Protein AF-A0A522DK63-F1 (afdb_monomer)

Sequence (151 aa):
MYSEPTLVMSYPFKIMLYCLATAIGYFIAAKLGVAASVMPDGIALFWPSNAVLLAALLLRPAREWPLLAIAILPPEIFADMPAFSVKQAVLFALVNIFETVLAAGLLRLVAGTSFSFTRLRNVALFGLLAVVVAAGAAALLGAGVYMFTTD

Mean predicted aligned error: 5.12 Å

Nearest PDB structures (foldseek):
  8yel-assembly1_A  TM=2.191E-01  e=2.696E+00  Guillardia theta
  7uwb-assembly1_k  TM=1.986E-01  e=5.505E+00  Citrus x limon

Secondary structure (DSSP, 8-state):
----------HHHHHHHHHHHHHHHHHHHHHHHHHHHB-TTS-BS--HHHHHHHHHHHHS-GGGHHHHHHHTHHHHHHHHTTTS-HHHHHHHHHHHHHHHHHHHHHHHHHH-TT--TTSHHHHHHHIIIIIIIIHHHHHHHHHHHHHHH--

Radius of gyration: 17.22 Å; Cα contacts (8 Å, |Δi|>4): 153; chains: 1; bounding box: 33×38×68 Å

Structure (mmCIF, N/CA/C/O backbone):
data_AF-A0A522DK63-F1
#
_entry.id   AF-A0A522DK63-F1
#
loop_
_atom_site.group_PDB
_atom_site.id
_atom_site.type_symbol
_atom_site.label_atom_id
_atom_site.label_alt_id
_atom_site.label_comp_id
_atom_site.label_asym_id
_atom_site.label_entity_id
_atom_site.label_seq_id
_atom_site.pdbx_PDB_ins_code
_atom_site.Cartn_x
_atom_site.Cartn_y
_atom_site.Cartn_z
_atom_site.occupancy
_atom_site.B_iso_or_equiv
_atom_site.auth_seq_id
_atom_site.auth_comp_id
_atom_site.auth_asym_id
_atom_site.auth_atom_id
_atom_site.pdbx_PDB_model_num
ATOM 1 N N . MET A 1 1 ? 5.156 23.827 41.054 1.00 47.44 1 MET A N 1
ATOM 2 C CA . MET A 1 1 ? 5.001 22.597 40.254 1.00 47.44 1 MET A CA 1
ATOM 3 C C . MET A 1 1 ? 4.855 23.043 38.809 1.00 47.44 1 MET A C 1
ATOM 5 O O . MET A 1 1 ? 3.779 23.471 38.422 1.00 47.44 1 MET A O 1
ATOM 9 N N . TYR A 1 2 ? 5.971 23.130 38.082 1.00 41.53 2 TYR A N 1
ATOM 10 C CA . TYR A 1 2 ? 5.976 23.554 36.682 1.00 41.53 2 TYR A CA 1
ATOM 11 C C . TYR A 1 2 ? 5.511 22.370 35.837 1.00 41.53 2 TYR A C 1
ATOM 13 O O . TYR A 1 2 ? 6.145 21.319 35.854 1.00 41.53 2 TYR A O 1
ATOM 21 N N . SER A 1 3 ? 4.372 22.513 35.169 1.00 51.44 3 SER A N 1
ATOM 22 C CA . SER A 1 3 ? 3.899 21.536 34.196 1.00 51.44 3 SER A CA 1
ATOM 23 C C . SER A 1 3 ? 4.855 21.553 33.003 1.00 51.44 3 SER A C 1
ATOM 25 O O . SER A 1 3 ? 4.947 22.564 32.311 1.00 51.44 3 SER A O 1
ATOM 27 N N . GLU A 1 4 ? 5.584 20.458 32.789 1.00 52.91 4 GLU A N 1
ATOM 28 C CA . GLU A 1 4 ? 6.361 20.212 31.569 1.00 52.91 4 GLU A CA 1
ATOM 29 C C . GLU A 1 4 ? 5.481 20.495 30.335 1.00 52.91 4 GLU A C 1
ATOM 31 O O . GLU A 1 4 ? 4.379 19.937 30.233 1.00 52.91 4 GLU A O 1
ATOM 36 N N . PRO A 1 5 ? 5.913 21.345 29.384 1.00 51.88 5 PRO A N 1
ATOM 37 C CA . PRO A 1 5 ? 5.215 21.487 28.123 1.00 51.88 5 PRO A CA 1
ATOM 38 C C . PRO A 1 5 ? 5.436 20.190 27.352 1.00 51.88 5 PRO A C 1
ATOM 40 O O . PRO A 1 5 ? 6.456 20.002 26.692 1.00 51.88 5 PRO A O 1
ATOM 43 N N . THR A 1 6 ? 4.480 19.265 27.435 1.00 57.72 6 THR A N 1
ATOM 44 C CA . THR A 1 6 ? 4.429 18.160 26.479 1.00 57.72 6 THR A CA 1
ATOM 45 C C . THR A 1 6 ? 4.379 18.795 25.094 1.00 57.72 6 THR A C 1
ATOM 47 O O . THR A 1 6 ? 3.417 19.475 24.742 1.00 57.72 6 THR A O 1
ATOM 50 N N . LEU A 1 7 ? 5.468 18.661 24.333 1.00 59.19 7 LEU A N 1
ATOM 51 C CA . LEU A 1 7 ? 5.583 19.138 22.959 1.00 59.19 7 LEU A CA 1
ATOM 52 C C . LEU A 1 7 ? 4.566 18.373 22.105 1.00 59.19 7 LEU A C 1
ATOM 54 O O . LEU A 1 7 ? 4.868 17.364 21.468 1.00 59.19 7 LEU A O 1
ATOM 58 N N . VAL A 1 8 ? 3.314 18.827 22.118 1.00 66.56 8 VAL A N 1
ATOM 59 C CA . VAL A 1 8 ? 2.269 18.305 21.248 1.00 66.56 8 VAL A CA 1
ATOM 60 C C . VAL A 1 8 ? 2.602 18.799 19.849 1.00 66.56 8 VAL A C 1
ATOM 62 O O . VAL A 1 8 ? 2.284 19.926 19.479 1.00 66.56 8 VAL A O 1
ATOM 65 N N . MET A 1 9 ? 3.278 17.958 19.064 1.00 70.81 9 MET A N 1
ATOM 66 C CA . MET A 1 9 ? 3.606 18.307 17.684 1.00 70.81 9 MET A CA 1
ATOM 67 C C . MET A 1 9 ? 2.337 18.688 16.913 1.00 70.81 9 MET A C 1
ATOM 69 O O . MET A 1 9 ? 1.308 18.000 17.006 1.00 70.81 9 MET A O 1
ATOM 73 N N . SER A 1 10 ? 2.438 19.761 16.129 1.00 81.69 10 SER A N 1
ATOM 74 C CA . SER A 1 10 ? 1.351 20.259 15.289 1.00 81.69 10 SER A CA 1
ATOM 75 C C . SER A 1 10 ? 0.878 19.187 14.296 1.00 81.69 10 SER A C 1
ATOM 77 O O . SER A 1 10 ? 1.670 18.391 13.787 1.00 81.69 10 SER A O 1
ATOM 79 N N . TYR A 1 11 ? -0.427 19.146 14.020 1.00 82.31 11 TYR A N 1
ATOM 80 C CA . TYR A 1 11 ? -1.048 18.182 13.102 1.00 82.31 11 TYR A CA 1
ATOM 81 C C . TYR A 1 11 ? -0.370 18.092 11.713 1.00 82.31 11 TYR A C 1
ATOM 83 O O . TYR A 1 11 ? -0.046 16.970 11.318 1.00 82.31 11 TYR A O 1
ATOM 91 N N . PRO A 1 12 ? -0.068 19.204 11.000 1.00 84.75 12 PRO A N 1
ATOM 92 C CA . PRO A 1 12 ? 0.682 19.169 9.736 1.00 84.75 12 PRO A CA 1
ATOM 93 C C . PRO A 1 12 ? 2.063 18.511 9.857 1.00 84.75 12 PRO A C 1
ATOM 95 O O . PRO A 1 12 ? 2.475 17.764 8.973 1.00 84.75 12 PRO A O 1
ATOM 98 N N . PHE A 1 13 ? 2.765 18.722 10.971 1.00 89.94 13 PHE A N 1
ATOM 99 C CA . PHE A 1 13 ? 4.071 18.104 11.194 1.00 89.94 13 PHE A CA 1
ATOM 100 C C . PHE A 1 13 ? 3.953 16.585 11.387 1.00 89.94 13 PHE A C 1
ATOM 102 O O . PHE A 1 13 ? 4.745 15.821 10.840 1.00 89.94 13 PHE A O 1
ATOM 109 N N . LYS A 1 14 ? 2.924 16.129 12.114 1.00 91.19 14 LYS A N 1
ATOM 110 C CA . LYS A 1 14 ? 2.664 14.696 12.322 1.00 91.19 14 LYS A CA 1
ATOM 111 C C . LYS A 1 14 ? 2.423 13.967 11.003 1.00 91.19 14 LYS A C 1
ATOM 113 O O . LYS A 1 14 ? 3.048 12.936 10.778 1.00 91.19 14 LYS A O 1
ATOM 118 N N . ILE A 1 15 ? 1.546 14.479 10.136 1.00 94.06 15 ILE A N 1
ATOM 119 C CA . ILE A 1 15 ? 1.280 13.826 8.843 1.00 94.06 15 ILE A CA 1
ATOM 120 C C . ILE A 1 15 ? 2.523 13.817 7.952 1.00 94.06 15 ILE A C 1
ATOM 122 O 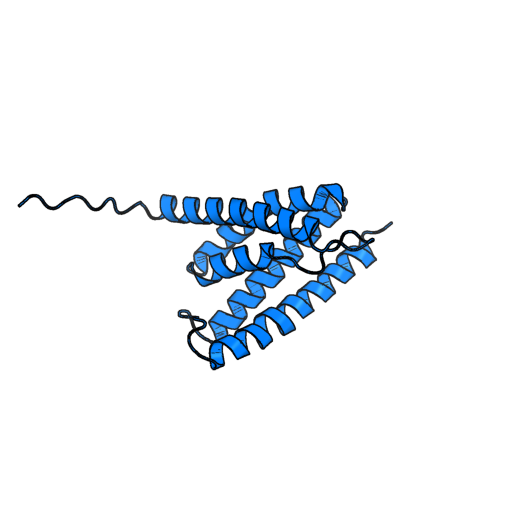O . ILE A 1 15 ? 2.818 12.792 7.349 1.00 94.06 15 ILE A O 1
ATOM 126 N N . MET A 1 16 ? 3.317 14.890 7.943 1.00 95.88 16 MET A N 1
ATOM 127 C CA . MET A 1 16 ? 4.574 14.915 7.193 1.00 95.88 16 MET A CA 1
ATOM 128 C C . MET A 1 16 ? 5.545 13.823 7.660 1.00 95.88 16 MET A C 1
ATOM 130 O O . MET A 1 16 ? 6.141 13.140 6.829 1.00 95.88 16 MET A O 1
ATOM 134 N N . LEU A 1 17 ? 5.646 13.594 8.974 1.00 95.94 17 LEU A N 1
ATOM 135 C CA . LEU A 1 17 ? 6.450 12.504 9.522 1.00 95.94 17 LEU A CA 1
ATOM 136 C C . LEU A 1 17 ? 5.922 11.125 9.096 1.00 95.94 17 LEU A C 1
ATOM 138 O O . LEU A 1 17 ? 6.719 10.270 8.724 1.00 95.94 17 LEU A O 1
ATOM 142 N N . TYR A 1 18 ? 4.601 10.909 9.099 1.00 96.69 18 TYR A N 1
ATOM 143 C CA . TYR A 1 18 ? 4.014 9.660 8.597 1.00 96.69 18 TYR A CA 1
ATOM 144 C C . TYR A 1 18 ? 4.284 9.457 7.106 1.00 96.69 18 TYR A C 1
ATOM 146 O O . TYR A 1 18 ? 4.653 8.351 6.722 1.00 96.69 18 TYR A O 1
ATOM 154 N N . CYS A 1 19 ? 4.150 10.493 6.274 1.00 98.06 19 CYS A N 1
ATOM 155 C CA . CYS A 1 19 ? 4.472 10.409 4.850 1.00 98.06 19 CYS A CA 1
ATOM 156 C C . CYS A 1 19 ? 5.946 10.056 4.636 1.00 98.06 19 CYS A C 1
ATOM 158 O O . CYS A 1 19 ? 6.245 9.142 3.874 1.00 98.06 19 CYS A O 1
ATOM 160 N N . LEU A 1 20 ? 6.858 10.722 5.351 1.00 98.06 20 LEU A N 1
ATOM 161 C CA . LEU A 1 20 ? 8.292 10.458 5.250 1.00 98.06 20 LEU A CA 1
ATOM 162 C C . LEU A 1 20 ? 8.643 9.038 5.713 1.00 98.06 20 LEU A C 1
ATOM 164 O O . LEU A 1 20 ? 9.346 8.318 5.011 1.00 98.06 20 LEU A O 1
ATOM 168 N N . ALA A 1 21 ? 8.117 8.613 6.864 1.00 98.12 21 ALA A N 1
ATOM 169 C CA . ALA A 1 21 ? 8.332 7.268 7.387 1.00 98.12 21 ALA A CA 1
ATOM 170 C C . ALA A 1 21 ? 7.761 6.194 6.449 1.00 98.12 21 ALA A C 1
ATOM 172 O O . ALA A 1 21 ? 8.411 5.177 6.220 1.00 98.12 21 ALA A O 1
ATOM 173 N N . THR A 1 22 ? 6.580 6.441 5.872 1.00 98.50 22 THR A N 1
ATOM 174 C CA . THR A 1 22 ? 5.957 5.540 4.894 1.00 98.50 22 THR A CA 1
ATOM 175 C C . THR A 1 22 ? 6.819 5.453 3.644 1.00 98.50 22 THR A C 1
ATOM 177 O O . THR A 1 22 ? 7.161 4.350 3.252 1.00 98.50 22 THR A O 1
ATOM 180 N N . ALA A 1 23 ? 7.246 6.577 3.062 1.00 98.44 23 ALA A N 1
ATOM 181 C CA . ALA A 1 23 ? 8.073 6.592 1.855 1.00 98.44 23 ALA A CA 1
ATOM 182 C C . ALA A 1 23 ? 9.420 5.874 2.053 1.00 98.44 23 ALA A C 1
ATOM 184 O O . ALA A 1 23 ? 9.802 5.037 1.235 1.00 98.44 23 ALA A O 1
ATOM 185 N N . ILE A 1 24 ? 10.119 6.153 3.160 1.00 98.44 24 ILE A N 1
ATOM 186 C CA . ILE A 1 24 ? 11.401 5.507 3.484 1.00 98.44 24 ILE A CA 1
ATOM 187 C C . ILE A 1 24 ? 11.202 4.008 3.726 1.00 98.44 24 ILE A C 1
ATOM 189 O O . ILE A 1 24 ? 11.911 3.191 3.142 1.00 98.44 24 ILE A O 1
ATOM 193 N N . GLY A 1 25 ? 10.234 3.637 4.569 1.00 98.50 25 GLY A N 1
ATOM 194 C CA . GLY A 1 25 ? 9.948 2.236 4.873 1.00 98.50 25 GLY A CA 1
ATOM 195 C C . GLY A 1 25 ? 9.531 1.456 3.629 1.00 98.50 25 GLY A C 1
ATOM 196 O O . GLY A 1 25 ? 9.985 0.334 3.429 1.00 98.50 25 GLY A O 1
ATOM 197 N N . TYR A 1 26 ? 8.729 2.080 2.767 1.00 98.44 26 TYR A N 1
ATOM 198 C CA . TYR A 1 26 ? 8.279 1.515 1.503 1.00 98.44 26 TYR A CA 1
ATOM 199 C C . TYR A 1 26 ? 9.464 1.258 0.569 1.00 98.44 26 TYR A C 1
ATOM 201 O O . TYR A 1 26 ? 9.600 0.153 0.061 1.00 98.44 26 TYR A O 1
ATOM 209 N N . PHE A 1 27 ? 10.379 2.222 0.411 1.00 97.75 27 PHE A N 1
ATOM 210 C CA . PHE A 1 27 ? 11.572 2.040 -0.421 1.00 97.75 27 PHE A CA 1
ATOM 211 C C . PHE A 1 27 ? 12.488 0.918 0.080 1.00 97.75 27 PHE A C 1
ATOM 213 O O . PHE A 1 27 ? 12.970 0.102 -0.706 1.00 97.75 27 PHE A O 1
ATOM 220 N N . ILE A 1 28 ? 12.729 0.863 1.394 1.00 97.62 28 ILE A N 1
ATOM 221 C CA . ILE A 1 28 ? 13.547 -0.191 2.007 1.00 97.62 28 ILE A CA 1
ATOM 222 C C . ILE A 1 28 ? 12.892 -1.556 1.777 1.00 97.62 28 ILE A C 1
ATOM 224 O O . ILE A 1 28 ? 13.566 -2.499 1.363 1.00 97.62 28 ILE A O 1
ATOM 228 N N . ALA A 1 29 ? 11.581 -1.656 2.003 1.00 97.00 29 ALA A N 1
ATOM 229 C CA . ALA A 1 29 ? 10.821 -2.872 1.756 1.00 97.00 29 ALA A CA 1
ATOM 230 C C . ALA A 1 29 ? 10.875 -3.281 0.274 1.00 97.00 29 ALA A C 1
ATOM 232 O O . ALA A 1 29 ? 11.131 -4.448 -0.008 1.00 97.00 29 ALA A O 1
ATOM 233 N N . ALA A 1 30 ? 10.758 -2.336 -0.661 1.00 95.25 30 ALA A N 1
ATOM 234 C CA . ALA A 1 30 ? 10.869 -2.609 -2.092 1.00 95.25 30 ALA A CA 1
ATOM 235 C C . ALA A 1 30 ? 12.237 -3.201 -2.437 1.00 95.25 30 ALA A C 1
ATOM 237 O O . ALA A 1 30 ? 12.319 -4.252 -3.063 1.00 95.25 30 ALA A O 1
ATOM 238 N N . LYS A 1 31 ? 13.330 -2.606 -1.940 1.00 93.00 31 LYS A N 1
ATOM 239 C CA . LYS A 1 31 ? 14.682 -3.149 -2.147 1.00 93.00 31 LYS A CA 1
ATOM 240 C C . LYS A 1 31 ? 14.843 -4.564 -1.590 1.00 93.00 31 LYS A C 1
ATOM 242 O O . LYS A 1 31 ? 15.478 -5.391 -2.239 1.00 93.00 31 LYS A O 1
ATOM 247 N N . LEU A 1 32 ? 14.254 -4.855 -0.429 1.00 92.00 32 LEU A N 1
ATOM 248 C CA . LEU A 1 32 ? 14.255 -6.203 0.143 1.00 92.00 32 LEU A CA 1
ATOM 249 C C . LEU A 1 32 ? 13.421 -7.186 -0.691 1.00 92.00 32 LEU A C 1
ATOM 251 O O . LEU A 1 32 ? 13.878 -8.296 -0.944 1.00 92.00 32 LEU A O 1
ATOM 255 N N . GLY A 1 33 ? 12.232 -6.781 -1.144 1.00 89.88 33 GLY A N 1
ATOM 256 C CA . GLY A 1 33 ? 11.361 -7.593 -1.998 1.00 89.88 33 GLY A CA 1
ATOM 257 C C . GLY A 1 33 ? 12.022 -7.935 -3.331 1.00 89.88 33 GLY A C 1
ATOM 258 O O . GLY A 1 33 ? 12.054 -9.106 -3.718 1.00 89.88 33 GLY A O 1
ATOM 259 N N . VAL A 1 34 ? 12.640 -6.933 -3.967 1.00 88.62 34 VAL A N 1
ATOM 260 C CA . VAL A 1 34 ? 13.426 -7.090 -5.197 1.00 88.62 34 VAL A CA 1
ATOM 261 C C . VAL A 1 34 ? 14.570 -8.084 -4.987 1.00 88.62 34 VAL A C 1
ATOM 263 O O . VAL A 1 34 ? 14.720 -9.034 -5.750 1.00 88.62 34 VAL A O 1
ATOM 266 N N . ALA A 1 35 ? 15.359 -7.905 -3.924 1.00 87.44 35 ALA A N 1
ATOM 267 C CA . ALA A 1 35 ? 16.502 -8.770 -3.640 1.00 87.44 35 ALA A CA 1
ATOM 268 C C . ALA A 1 35 ? 16.106 -10.220 -3.306 1.00 87.44 35 ALA A C 1
ATOM 270 O O . ALA A 1 35 ? 16.897 -11.133 -3.529 1.00 87.44 35 ALA A O 1
ATOM 271 N N . ALA A 1 36 ? 14.910 -10.433 -2.752 1.00 86.44 36 ALA A N 1
ATOM 272 C CA . ALA A 1 36 ? 14.483 -11.734 -2.248 1.00 86.44 36 ALA A CA 1
ATOM 273 C C . ALA A 1 36 ? 13.613 -12.547 -3.219 1.00 86.44 36 ALA A C 1
ATOM 275 O O . ALA A 1 36 ? 13.490 -13.754 -3.018 1.00 86.44 36 ALA A O 1
ATOM 276 N N . SER A 1 37 ? 12.944 -11.922 -4.200 1.00 83.00 37 SER A N 1
ATOM 277 C CA . SER A 1 37 ? 11.796 -12.586 -4.845 1.00 83.00 37 SER A CA 1
ATOM 278 C C . SER A 1 37 ? 11.504 -12.238 -6.310 1.00 83.00 37 SER A C 1
ATOM 280 O O . SER A 1 37 ? 10.415 -12.554 -6.788 1.00 83.00 37 SER A O 1
ATOM 282 N N .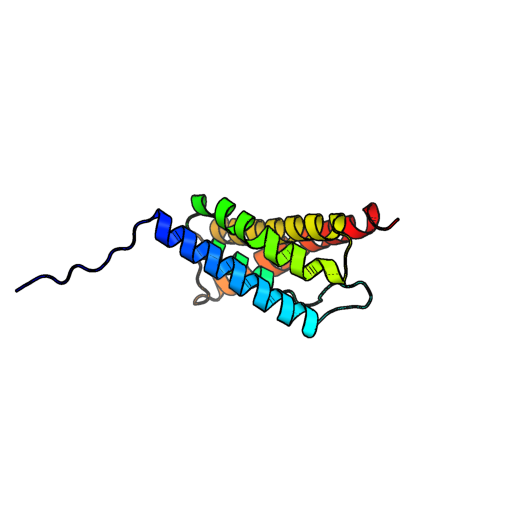 VAL A 1 38 ? 12.438 -11.617 -7.037 1.00 81.19 38 VAL A N 1
ATOM 283 C CA . VAL A 1 38 ? 12.228 -11.235 -8.449 1.00 81.19 38 VAL A CA 1
ATOM 284 C C . VAL A 1 38 ? 12.270 -12.432 -9.396 1.00 81.19 38 VAL A C 1
ATOM 286 O O . VAL A 1 38 ? 13.174 -13.265 -9.344 1.00 81.19 38 VAL A O 1
ATOM 289 N N . MET A 1 39 ? 11.275 -12.491 -10.279 1.00 83.75 39 MET A N 1
ATOM 290 C CA . MET A 1 39 ? 11.141 -13.453 -11.373 1.00 83.75 39 MET A CA 1
ATOM 291 C C . MET A 1 39 ? 11.820 -12.941 -12.661 1.00 83.75 39 MET A C 1
ATOM 293 O O . MET A 1 39 ? 12.150 -11.757 -12.733 1.00 83.75 39 MET A O 1
ATOM 297 N N . PRO A 1 40 ? 12.018 -13.788 -13.697 1.00 82.31 40 PRO A N 1
ATOM 298 C CA . PRO A 1 40 ? 12.625 -13.366 -14.967 1.00 82.31 40 PRO A CA 1
ATOM 299 C C . PRO A 1 40 ? 11.949 -12.156 -15.620 1.00 82.31 40 PRO A C 1
ATOM 301 O O . PRO A 1 40 ? 12.630 -11.339 -16.230 1.00 82.31 40 PRO A O 1
ATOM 304 N N . ASP A 1 41 ? 10.638 -12.010 -15.427 1.00 79.06 41 ASP A N 1
ATOM 305 C CA . ASP A 1 41 ? 9.853 -10.891 -15.957 1.00 79.06 41 ASP A CA 1
ATOM 306 C C . ASP A 1 41 ? 10.002 -9.600 -15.127 1.00 79.06 41 ASP A C 1
ATOM 308 O O . ASP A 1 41 ? 9.354 -8.603 -15.411 1.00 79.06 41 ASP A O 1
ATOM 312 N N . GLY A 1 42 ? 10.827 -9.595 -14.074 1.00 79.50 42 GLY A N 1
ATOM 313 C CA . GLY A 1 42 ? 11.048 -8.437 -13.202 1.00 79.50 42 GLY A CA 1
ATOM 314 C C . GLY A 1 42 ? 10.044 -8.301 -12.052 1.00 79.50 42 GLY A C 1
ATOM 315 O O . GLY A 1 42 ? 10.267 -7.507 -11.141 1.00 79.50 42 GLY A O 1
ATOM 316 N N . ILE A 1 43 ? 8.960 -9.087 -12.044 1.00 82.00 43 ILE A N 1
ATOM 317 C CA . ILE A 1 43 ? 7.942 -9.063 -10.979 1.00 82.00 43 ILE A CA 1
ATOM 318 C C . ILE A 1 43 ? 8.468 -9.756 -9.723 1.00 82.00 43 ILE A C 1
ATOM 320 O O . ILE A 1 43 ? 8.964 -10.882 -9.783 1.00 82.00 43 ILE A O 1
ATOM 324 N N . ALA A 1 44 ? 8.299 -9.117 -8.569 1.00 83.81 44 ALA A N 1
ATOM 325 C CA . ALA A 1 44 ? 8.549 -9.738 -7.276 1.00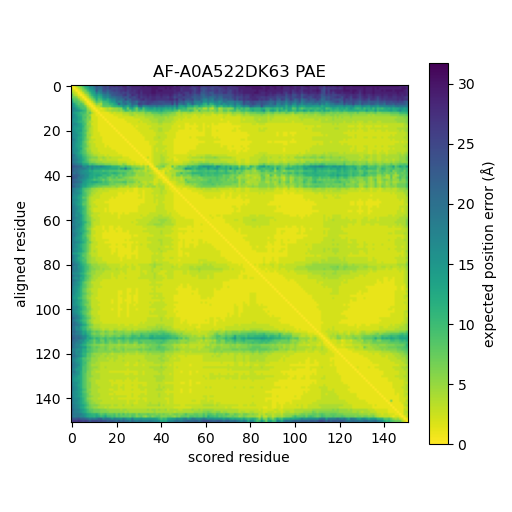 83.81 44 ALA A CA 1
ATOM 326 C C . ALA A 1 44 ? 7.365 -10.614 -6.834 1.00 83.81 44 ALA A C 1
ATOM 328 O O . ALA A 1 44 ? 6.229 -10.146 -6.770 1.00 83.81 44 ALA A O 1
ATOM 329 N N . LEU A 1 45 ? 7.631 -11.869 -6.456 1.00 82.12 45 LEU A N 1
ATOM 330 C CA . LEU A 1 45 ? 6.618 -12.763 -5.874 1.00 82.12 45 LEU A CA 1
ATOM 331 C C . LEU A 1 45 ? 6.116 -12.245 -4.515 1.00 82.12 45 LEU A C 1
ATOM 333 O O . LEU A 1 45 ? 4.971 -12.484 -4.133 1.00 82.12 45 LEU A O 1
ATOM 337 N N . PHE A 1 46 ? 6.980 -11.550 -3.773 1.00 83.06 46 PHE A N 1
ATOM 338 C CA . PHE A 1 46 ? 6.672 -10.979 -2.471 1.00 83.06 46 PHE A CA 1
ATOM 339 C C . PHE A 1 46 ? 7.011 -9.485 -2.442 1.00 83.06 46 PHE A C 1
ATOM 341 O O . PHE A 1 46 ? 8.174 -9.100 -2.563 1.00 83.06 46 PHE A O 1
ATOM 348 N N . TRP A 1 47 ? 5.996 -8.639 -2.226 1.00 93.19 47 TRP A N 1
ATOM 349 C CA . TRP A 1 47 ? 6.141 -7.178 -2.210 1.00 93.19 47 TRP A CA 1
ATOM 350 C C . TRP A 1 47 ? 5.825 -6.573 -0.831 1.00 93.19 47 TRP A C 1
ATOM 352 O O . TRP A 1 47 ? 4.710 -6.102 -0.582 1.00 93.19 47 TRP A O 1
ATOM 362 N N . PRO A 1 48 ? 6.786 -6.567 0.115 1.00 94.44 48 PRO A N 1
ATOM 363 C CA . PRO A 1 48 ? 6.555 -6.060 1.471 1.00 94.44 48 PRO A CA 1
ATOM 364 C C . PRO A 1 48 ? 6.273 -4.548 1.516 1.00 94.44 48 PRO A C 1
ATOM 366 O O . PRO A 1 48 ? 5.769 -4.051 2.523 1.00 94.44 48 PRO A O 1
ATOM 369 N N . SER A 1 49 ? 6.545 -3.809 0.439 1.00 97.31 49 SER A N 1
ATOM 370 C CA . SER A 1 49 ? 6.238 -2.381 0.309 1.00 97.31 49 SER A CA 1
ATOM 371 C C . SER A 1 49 ? 4.743 -2.105 0.484 1.00 97.31 49 SER A C 1
ATOM 373 O O . SER A 1 49 ? 4.361 -1.207 1.242 1.00 97.31 49 SER A O 1
ATOM 375 N N . ASN A 1 50 ? 3.878 -2.942 -0.104 1.00 97.75 50 ASN A N 1
ATOM 376 C CA . ASN A 1 50 ? 2.426 -2.818 0.056 1.00 97.75 50 ASN A CA 1
ATOM 377 C C . ASN A 1 50 ? 2.000 -2.960 1.520 1.00 97.75 50 ASN A C 1
ATOM 379 O O . ASN A 1 50 ? 1.105 -2.244 1.969 1.00 97.75 50 ASN A O 1
ATOM 383 N N . ALA A 1 51 ? 2.681 -3.804 2.303 1.00 97.00 51 ALA A N 1
ATOM 384 C CA . ALA A 1 51 ? 2.408 -3.931 3.732 1.00 97.00 51 ALA A CA 1
ATOM 385 C C . ALA A 1 51 ? 2.712 -2.632 4.500 1.00 97.00 51 ALA A C 1
ATOM 387 O O . ALA A 1 51 ? 1.952 -2.271 5.401 1.00 97.00 51 ALA A O 1
ATOM 388 N N . VAL A 1 52 ? 3.769 -1.897 4.127 1.00 98.50 52 VAL A N 1
ATOM 389 C CA . VAL A 1 52 ? 4.115 -0.601 4.743 1.00 98.50 52 VAL A CA 1
ATOM 390 C C . VAL A 1 52 ? 3.018 0.430 4.489 1.00 98.50 52 VAL A C 1
ATOM 392 O O . VAL A 1 52 ? 2.529 1.062 5.429 1.00 98.50 52 VAL A O 1
ATOM 395 N N . LEU A 1 53 ? 2.592 0.576 3.233 1.00 98.62 53 LEU A N 1
ATOM 396 C CA . LEU A 1 53 ? 1.535 1.519 2.874 1.00 98.62 53 LEU A CA 1
ATOM 397 C C . LEU A 1 53 ? 0.194 1.122 3.501 1.00 98.62 53 LEU A C 1
ATOM 399 O O . LEU A 1 53 ? -0.463 1.961 4.114 1.00 98.62 53 LEU A O 1
ATOM 403 N N . LEU A 1 54 ? -0.188 -0.156 3.433 1.00 98.31 54 LEU A N 1
ATOM 404 C CA . LEU A 1 54 ? -1.411 -0.660 4.058 1.00 98.31 54 LEU A CA 1
ATOM 405 C C . LEU A 1 54 ? -1.426 -0.397 5.571 1.00 98.31 54 LEU A C 1
ATOM 407 O O . LEU A 1 54 ? -2.435 0.067 6.106 1.00 98.31 54 LEU A O 1
ATOM 411 N N . ALA A 1 55 ? -0.306 -0.625 6.265 1.00 97.19 55 ALA A N 1
ATOM 412 C CA . ALA A 1 55 ? -0.183 -0.304 7.683 1.00 97.19 55 ALA A CA 1
ATOM 413 C C . ALA A 1 55 ? -0.377 1.199 7.940 1.00 97.19 55 ALA A C 1
ATOM 415 O O . ALA A 1 55 ? -1.160 1.575 8.815 1.00 97.19 55 ALA A O 1
ATOM 416 N N . ALA A 1 56 ? 0.264 2.066 7.151 1.00 97.62 56 ALA A N 1
ATOM 417 C CA . ALA A 1 56 ? 0.098 3.513 7.271 1.00 97.62 56 ALA A CA 1
ATOM 418 C C . ALA A 1 56 ? -1.368 3.944 7.067 1.00 97.62 56 ALA A C 1
ATOM 420 O O . ALA A 1 56 ? -1.909 4.708 7.870 1.00 97.62 56 ALA A O 1
ATOM 421 N N . LEU A 1 57 ? -2.046 3.401 6.051 1.00 97.81 57 LEU A N 1
ATOM 422 C CA . LEU A 1 57 ? -3.459 3.673 5.777 1.00 97.81 57 LEU A CA 1
ATOM 423 C C . LEU A 1 57 ? -4.361 3.218 6.932 1.00 97.81 57 LEU A C 1
ATOM 425 O O . LEU A 1 57 ? -5.250 3.963 7.351 1.00 97.81 57 LEU A O 1
ATOM 429 N N . LEU A 1 58 ? -4.126 2.031 7.499 1.00 96.31 58 LEU A N 1
ATOM 430 C CA . LEU A 1 58 ? -4.909 1.518 8.627 1.00 96.31 58 LEU A CA 1
ATOM 431 C C . LEU A 1 58 ? -4.674 2.309 9.923 1.00 96.31 58 LEU A C 1
ATOM 433 O O . LEU A 1 58 ? -5.621 2.475 10.693 1.00 96.31 58 LEU A O 1
ATOM 437 N N . LEU A 1 59 ? -3.478 2.869 10.127 1.00 95.00 59 LEU A N 1
ATOM 438 C CA . LEU A 1 59 ? -3.120 3.665 11.309 1.00 95.00 59 LEU A CA 1
ATOM 439 C C . LEU A 1 59 ? -3.573 5.136 11.246 1.00 95.00 59 LEU A C 1
ATOM 441 O O . LEU A 1 59 ? -3.621 5.804 12.281 1.00 95.00 59 LEU A O 1
ATOM 445 N N . ARG A 1 60 ? -3.893 5.668 10.058 1.00 95.19 60 ARG A N 1
ATOM 446 C CA . ARG A 1 60 ? -4.204 7.098 9.848 1.00 95.19 60 ARG A CA 1
ATOM 447 C C . ARG A 1 60 ? -5.640 7.341 9.373 1.00 95.19 60 ARG A C 1
ATOM 449 O O . ARG A 1 60 ? -6.200 6.510 8.658 1.00 95.19 60 ARG A O 1
ATOM 456 N N . PRO A 1 61 ? -6.297 8.455 9.750 1.00 94.81 61 PRO A N 1
ATOM 457 C CA . PRO A 1 61 ? -7.670 8.729 9.321 1.00 94.81 61 PRO A CA 1
ATOM 458 C C . PRO A 1 61 ? -7.774 8.803 7.790 1.00 94.81 61 PRO A C 1
ATOM 460 O O . PRO A 1 61 ? -6.861 9.288 7.131 1.00 94.81 61 PRO A O 1
ATOM 463 N N . ALA A 1 62 ? -8.903 8.360 7.223 1.00 96.50 62 ALA A N 1
ATOM 464 C CA . ALA A 1 62 ? -9.077 8.212 5.768 1.00 96.50 62 ALA A CA 1
ATOM 465 C C . ALA A 1 62 ? -8.821 9.502 4.963 1.00 96.50 62 ALA A C 1
ATOM 467 O O . ALA A 1 62 ? -8.335 9.446 3.840 1.00 96.50 62 ALA A O 1
ATOM 468 N N . ARG A 1 63 ? -9.064 10.676 5.561 1.00 96.25 63 ARG A N 1
ATOM 469 C CA . ARG A 1 63 ? -8.761 11.983 4.948 1.00 96.25 63 ARG A CA 1
ATOM 470 C C . ARG A 1 63 ? -7.272 12.212 4.646 1.00 96.25 63 ARG A C 1
ATOM 472 O O . ARG A 1 63 ? -6.949 13.085 3.855 1.00 96.25 63 ARG A O 1
ATOM 479 N N . GLU A 1 64 ? -6.372 11.472 5.295 1.00 97.50 64 GLU A N 1
ATOM 480 C CA . GLU A 1 64 ? -4.918 11.565 5.093 1.00 97.50 64 GLU A CA 1
ATOM 481 C C . GLU A 1 64 ? -4.402 10.563 4.049 1.00 97.50 64 GLU A C 1
ATOM 483 O O . GLU A 1 64 ? -3.249 10.652 3.634 1.00 97.50 64 GLU A O 1
ATOM 488 N N . TRP A 1 65 ? -5.235 9.617 3.603 1.00 98.38 65 TRP A N 1
ATOM 489 C CA . TRP A 1 65 ? -4.831 8.558 2.675 1.00 98.38 65 TRP A CA 1
ATOM 490 C C . TRP A 1 65 ? -4.253 9.066 1.353 1.00 98.38 65 TRP A C 1
ATOM 492 O O . TRP A 1 65 ? -3.226 8.525 0.947 1.00 98.38 65 TRP A O 1
ATOM 502 N N . PRO A 1 66 ? -4.808 10.114 0.707 1.00 98.56 66 PRO A N 1
ATOM 503 C CA . PRO A 1 66 ? -4.216 10.638 -0.521 1.00 98.56 66 PRO A CA 1
ATOM 504 C C . PRO A 1 66 ? -2.768 11.102 -0.334 1.00 98.56 66 PRO A C 1
ATOM 506 O O . PRO A 1 66 ? -1.939 10.880 -1.207 1.00 98.56 66 PRO A O 1
ATOM 509 N N . LEU A 1 67 ? -2.430 11.689 0.820 1.00 98.38 67 LEU A N 1
ATOM 510 C CA . LEU A 1 67 ? -1.067 12.153 1.099 1.00 98.38 67 LEU A CA 1
ATOM 511 C C . LEU A 1 67 ? -0.093 10.980 1.252 1.00 98.38 67 LEU A C 1
ATOM 513 O O . LEU A 1 67 ? 1.018 11.041 0.735 1.00 98.38 67 LEU A O 1
ATOM 517 N N . LEU A 1 68 ? -0.520 9.908 1.924 1.00 98.56 68 LEU A N 1
ATOM 518 C CA . LEU A 1 68 ? 0.274 8.686 2.081 1.00 98.56 68 LEU A CA 1
ATOM 519 C C . LEU A 1 68 ? 0.469 7.962 0.742 1.00 98.56 68 LEU A C 1
ATOM 521 O O . LEU A 1 68 ? 1.576 7.526 0.444 1.00 98.56 68 LEU A O 1
ATOM 525 N N . ALA A 1 69 ? -0.582 7.883 -0.078 1.00 98.38 69 ALA A N 1
ATOM 526 C CA . ALA A 1 69 ? -0.525 7.294 -1.413 1.00 98.38 69 ALA A CA 1
ATOM 527 C C . ALA A 1 69 ? 0.373 8.097 -2.369 1.00 98.38 69 ALA A C 1
ATOM 529 O O . ALA A 1 69 ? 1.121 7.517 -3.142 1.00 98.38 69 ALA A O 1
ATOM 530 N N . ILE A 1 70 ? 0.358 9.432 -2.303 1.00 98.38 70 ILE A N 1
ATOM 531 C CA . ILE A 1 70 ? 1.271 10.259 -3.109 1.00 98.38 70 ILE A CA 1
ATOM 532 C C . ILE A 1 70 ? 2.720 10.102 -2.627 1.00 98.38 70 ILE A C 1
ATOM 534 O O . ILE A 1 70 ? 3.638 10.071 -3.445 1.00 98.38 70 ILE A O 1
ATOM 538 N N . ALA A 1 71 ? 2.942 9.974 -1.315 1.00 98.12 71 ALA A N 1
ATOM 539 C CA . ALA A 1 71 ? 4.283 9.904 -0.733 1.00 98.12 71 ALA A CA 1
ATOM 540 C C . ALA A 1 71 ? 5.108 8.700 -1.219 1.00 98.12 71 ALA A C 1
ATOM 542 O O . ALA A 1 71 ? 6.336 8.783 -1.241 1.00 98.12 71 ALA A O 1
ATOM 543 N N . ILE A 1 72 ? 4.461 7.600 -1.614 1.00 98.25 72 ILE A N 1
ATOM 544 C CA . ILE A 1 72 ? 5.154 6.393 -2.087 1.00 98.25 72 ILE A CA 1
ATOM 545 C C . ILE A 1 72 ? 5.402 6.370 -3.598 1.00 98.25 72 ILE A C 1
ATOM 547 O O . ILE A 1 72 ? 6.150 5.512 -4.056 1.00 98.25 72 ILE A O 1
ATOM 551 N N . LEU A 1 73 ? 4.844 7.306 -4.378 1.00 98.25 73 LEU A N 1
ATOM 552 C CA . LEU A 1 73 ? 5.046 7.322 -5.832 1.00 98.25 73 LEU A CA 1
ATOM 553 C C . LEU A 1 73 ? 6.537 7.398 -6.211 1.00 98.25 73 LEU A C 1
ATOM 555 O O . LEU A 1 73 ? 6.974 6.555 -6.993 1.00 98.25 73 LEU A O 1
ATOM 559 N N . PRO A 1 74 ? 7.352 8.329 -5.663 1.00 98.06 74 PRO A N 1
ATOM 560 C CA . PRO A 1 74 ? 8.776 8.354 -5.982 1.00 98.06 74 PRO A CA 1
ATOM 561 C C . PRO A 1 74 ? 9.517 7.056 -5.625 1.00 98.06 74 PRO A C 1
ATOM 563 O O . PRO A 1 74 ? 10.167 6.512 -6.516 1.00 98.06 74 PRO A O 1
ATOM 566 N N . PRO A 1 75 ? 9.464 6.532 -4.379 1.00 97.75 75 PRO A N 1
ATOM 567 C CA . PRO A 1 75 ? 10.232 5.340 -4.039 1.00 97.75 75 PRO A CA 1
ATOM 568 C C . PRO A 1 75 ? 9.805 4.102 -4.828 1.00 97.75 75 PRO A C 1
ATOM 570 O O . PRO A 1 75 ? 10.676 3.315 -5.180 1.00 97.75 75 PRO A O 1
ATOM 573 N N . GLU A 1 76 ? 8.518 3.949 -5.137 1.00 97.25 76 GLU A N 1
ATOM 574 C CA . GLU A 1 76 ? 8.033 2.840 -5.958 1.00 97.25 76 GLU A CA 1
ATOM 575 C C . GLU A 1 76 ? 8.579 2.911 -7.387 1.00 97.25 76 GLU A C 1
ATOM 577 O O . GLU A 1 76 ? 9.239 1.985 -7.851 1.00 97.25 76 GLU A O 1
ATOM 582 N N . ILE A 1 77 ? 8.427 4.061 -8.053 1.00 97.50 77 ILE A N 1
ATOM 583 C CA . ILE A 1 77 ? 8.934 4.246 -9.419 1.00 97.50 77 ILE A CA 1
ATOM 584 C C . ILE A 1 77 ? 10.450 4.012 -9.465 1.00 97.50 77 ILE A C 1
ATOM 586 O O . ILE A 1 77 ? 10.942 3.309 -10.344 1.00 97.50 77 ILE A O 1
ATOM 590 N N . PHE A 1 78 ? 11.210 4.552 -8.505 1.00 96.69 78 PHE A N 1
ATOM 591 C CA . PHE A 1 78 ? 12.660 4.339 -8.446 1.00 96.69 78 PHE A CA 1
ATOM 592 C C . PHE A 1 78 ? 13.057 2.887 -8.153 1.00 96.69 78 PHE A C 1
ATOM 594 O O . PHE A 1 78 ? 14.148 2.468 -8.550 1.00 96.69 78 PHE A O 1
ATOM 601 N N . ALA A 1 79 ? 12.229 2.132 -7.429 1.00 94.56 79 ALA A N 1
ATOM 602 C CA . ALA A 1 79 ? 12.469 0.715 -7.192 1.00 94.56 79 ALA A CA 1
ATOM 603 C C . ALA A 1 79 ? 12.266 -0.116 -8.468 1.00 94.56 79 ALA A C 1
ATOM 605 O O . ALA A 1 79 ? 13.048 -1.040 -8.689 1.00 94.56 79 ALA A O 1
ATOM 606 N N . ASP A 1 80 ? 11.307 0.279 -9.307 1.00 94.19 80 ASP A N 1
ATOM 607 C CA . ASP A 1 80 ? 10.895 -0.420 -10.529 1.00 94.19 80 ASP A CA 1
ATOM 608 C C . ASP A 1 80 ? 11.746 -0.104 -11.767 1.00 94.19 80 ASP A C 1
ATOM 610 O O . ASP A 1 80 ? 11.915 -0.957 -12.637 1.00 94.19 80 ASP A O 1
ATOM 614 N N . MET A 1 81 ? 12.332 1.095 -11.856 1.00 92.88 81 MET A N 1
ATOM 615 C CA . MET A 1 81 ? 13.131 1.531 -13.017 1.00 92.88 81 MET A CA 1
ATOM 616 C C . MET A 1 81 ? 14.247 0.572 -13.492 1.00 92.88 81 MET A C 1
ATOM 618 O O . MET A 1 81 ? 14.547 0.591 -14.685 1.00 92.88 81 MET A O 1
ATOM 622 N N . PRO A 1 82 ? 14.906 -0.243 -12.641 1.00 91.38 82 PRO A N 1
ATOM 623 C CA . PRO A 1 82 ? 15.877 -1.232 -13.113 1.00 91.38 82 PRO A CA 1
ATOM 624 C C . PRO A 1 82 ? 15.270 -2.381 -13.929 1.00 91.38 82 PRO A C 1
ATOM 626 O O . PRO A 1 82 ? 15.988 -2.992 -14.716 1.00 91.38 82 PRO A O 1
ATOM 629 N N . ALA A 1 83 ? 13.991 -2.698 -13.717 1.00 89.94 83 ALA A N 1
ATOM 630 C CA . ALA A 1 83 ? 13.295 -3.814 -14.360 1.00 89.94 83 ALA A CA 1
ATOM 631 C C . ALA A 1 83 ? 12.275 -3.350 -15.411 1.00 89.94 83 ALA A C 1
ATOM 633 O O . ALA A 1 83 ? 11.972 -4.090 -16.344 1.00 89.94 83 ALA A O 1
ATOM 634 N N . PHE A 1 84 ? 11.762 -2.126 -15.279 1.00 92.62 84 PHE A N 1
ATOM 635 C CA . PHE A 1 84 ? 10.618 -1.641 -16.038 1.00 92.62 84 PHE A CA 1
ATOM 636 C C . PHE A 1 84 ? 10.874 -0.297 -16.711 1.00 92.62 84 PHE A C 1
ATOM 638 O O . PHE A 1 84 ? 11.615 0.555 -16.215 1.00 92.62 84 PHE A O 1
ATOM 645 N N . SER A 1 85 ? 10.188 -0.066 -17.834 1.00 94.56 85 SER A N 1
ATOM 646 C CA . SER A 1 85 ? 10.113 1.272 -18.424 1.00 94.56 85 SER A CA 1
ATOM 647 C C . SER A 1 85 ? 9.457 2.257 -17.450 1.00 94.56 85 SER A C 1
ATOM 649 O O . SER A 1 85 ? 8.650 1.876 -16.604 1.00 94.56 85 SER A O 1
ATOM 651 N N . VAL A 1 86 ? 9.721 3.558 -17.608 1.00 95.50 86 VAL A N 1
ATOM 652 C CA . VAL A 1 86 ? 9.090 4.597 -16.767 1.00 95.50 86 VAL A CA 1
ATOM 653 C C . VAL A 1 86 ? 7.560 4.516 -16.824 1.00 95.50 86 VAL A C 1
ATOM 655 O O . VAL A 1 86 ? 6.892 4.692 -15.808 1.00 95.50 86 VAL A O 1
ATOM 658 N N . LYS A 1 87 ? 6.996 4.202 -17.998 1.00 96.31 87 LYS A N 1
ATOM 659 C CA . LYS A 1 87 ? 5.549 4.016 -18.170 1.00 96.31 87 LYS A CA 1
ATOM 660 C C . LYS A 1 87 ? 5.037 2.849 -17.321 1.00 96.31 87 LYS A C 1
ATOM 662 O O . LYS A 1 87 ? 4.049 3.013 -16.615 1.00 96.31 87 LYS A O 1
ATOM 667 N N . GLN A 1 88 ? 5.709 1.700 -17.371 1.00 95.81 88 GLN A N 1
ATOM 668 C CA . GLN A 1 88 ? 5.358 0.526 -16.569 1.00 95.81 88 GLN A CA 1
ATOM 669 C C . GLN A 1 88 ? 5.512 0.794 -15.070 1.00 95.81 88 GLN A C 1
ATOM 671 O O . GLN A 1 88 ? 4.574 0.532 -14.330 1.00 95.81 88 GLN A O 1
ATOM 676 N N . ALA A 1 89 ? 6.622 1.399 -14.640 1.00 96.25 89 ALA A N 1
ATOM 677 C CA . ALA A 1 89 ? 6.869 1.745 -13.239 1.00 96.25 89 ALA A CA 1
ATOM 678 C C . ALA A 1 89 ? 5.775 2.666 -12.664 1.00 96.25 89 ALA A C 1
ATOM 680 O O . ALA A 1 89 ? 5.276 2.455 -11.562 1.00 96.25 89 ALA A O 1
ATOM 681 N N . VAL A 1 90 ? 5.331 3.671 -13.431 1.00 97.44 90 VAL A N 1
ATOM 682 C CA . VAL A 1 90 ? 4.203 4.530 -13.025 1.00 97.44 90 VAL A CA 1
ATOM 683 C C . VAL A 1 90 ? 2.906 3.727 -12.918 1.00 97.44 90 VAL A C 1
ATOM 685 O O . VAL A 1 90 ? 2.150 3.911 -11.966 1.00 97.44 90 VAL A O 1
ATOM 688 N N . LEU A 1 91 ? 2.628 2.840 -13.875 1.00 97.69 91 LEU A N 1
ATOM 689 C CA . LEU A 1 91 ? 1.414 2.025 -13.851 1.00 97.69 91 LEU A CA 1
ATOM 690 C C . LEU A 1 91 ? 1.414 1.026 -12.687 1.00 97.69 91 LEU A C 1
ATOM 692 O O . LEU A 1 91 ? 0.396 0.922 -12.006 1.00 97.69 91 LEU A O 1
ATOM 696 N N . PHE A 1 92 ? 2.532 0.354 -12.402 1.00 96.75 92 PHE A N 1
ATOM 697 C CA . PHE A 1 92 ? 2.659 -0.525 -11.237 1.00 96.75 92 PHE A CA 1
ATOM 698 C C . PHE A 1 92 ? 2.500 0.239 -9.927 1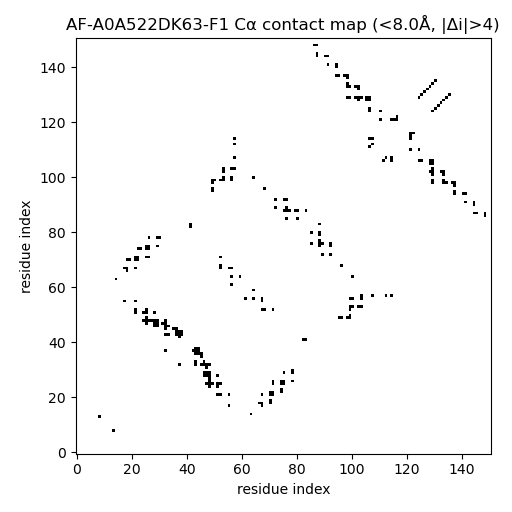.00 96.75 92 PHE A C 1
ATOM 700 O O . PHE A 1 92 ? 1.761 -0.217 -9.056 1.00 96.75 92 PHE A O 1
ATOM 707 N N . ALA A 1 93 ? 3.043 1.455 -9.829 1.00 97.88 93 ALA A N 1
ATOM 708 C CA . ALA A 1 93 ? 2.809 2.294 -8.661 1.00 97.88 93 ALA A CA 1
ATOM 709 C C . ALA A 1 93 ? 1.319 2.590 -8.437 1.00 97.88 93 ALA A C 1
ATOM 711 O O . ALA A 1 93 ? 0.827 2.518 -7.309 1.00 97.88 93 ALA A O 1
ATOM 712 N N . LEU A 1 94 ? 0.564 2.862 -9.505 1.00 98.50 94 LEU A N 1
ATOM 713 C CA . LEU A 1 94 ? -0.886 3.047 -9.414 1.00 98.50 94 LEU A CA 1
ATOM 714 C C . LEU A 1 94 ? -1.615 1.753 -9.021 1.00 98.50 94 LEU A C 1
ATOM 716 O O . LEU A 1 94 ? -2.555 1.814 -8.227 1.00 98.50 94 LEU A O 1
ATOM 720 N N . VAL A 1 95 ? -1.177 0.596 -9.527 1.00 98.25 95 VAL A N 1
ATOM 721 C CA . VAL A 1 95 ? -1.722 -0.722 -9.153 1.00 98.25 95 VAL A CA 1
ATOM 722 C C . VAL A 1 95 ? -1.489 -1.015 -7.668 1.00 98.25 95 VAL A C 1
ATOM 724 O O . VAL A 1 95 ? -2.424 -1.410 -6.974 1.00 98.25 95 VAL A O 1
ATOM 727 N N . ASN A 1 96 ? -0.293 -0.746 -7.147 1.00 98.06 96 ASN A N 1
ATOM 728 C CA . ASN A 1 96 ? 0.049 -0.979 -5.743 1.00 98.06 96 ASN A CA 1
ATOM 729 C C . ASN A 1 96 ? -0.658 -0.002 -4.786 1.00 98.06 96 ASN A C 1
ATOM 731 O O . ASN A 1 96 ? -1.121 -0.387 -3.704 1.00 98.06 96 ASN A O 1
ATOM 735 N N . ILE A 1 97 ? -0.851 1.257 -5.197 1.00 98.69 97 ILE A N 1
ATOM 736 C CA . ILE A 1 97 ? -1.728 2.194 -4.474 1.00 98.69 97 ILE A CA 1
ATOM 737 C C . ILE A 1 97 ? -3.169 1.682 -4.472 1.00 98.69 97 ILE A C 1
ATOM 739 O O . ILE A 1 97 ? -3.814 1.676 -3.423 1.00 98.69 97 ILE A O 1
ATOM 743 N N . PHE A 1 98 ? -3.681 1.243 -5.623 1.00 98.75 98 PHE A N 1
ATOM 744 C CA . PHE A 1 98 ? -5.029 0.692 -5.727 1.00 98.75 98 PHE A CA 1
ATOM 745 C C . PHE A 1 98 ? -5.219 -0.506 -4.791 1.00 98.75 98 PHE A C 1
ATOM 747 O O . PHE A 1 98 ? -6.180 -0.517 -4.023 1.00 98.75 98 PHE A O 1
ATOM 754 N N . GLU A 1 99 ? -4.291 -1.466 -4.797 1.00 98.62 99 GLU A N 1
ATOM 755 C CA . GLU A 1 99 ? -4.333 -2.656 -3.943 1.00 98.62 99 GLU A CA 1
ATOM 756 C C . GLU A 1 99 ? -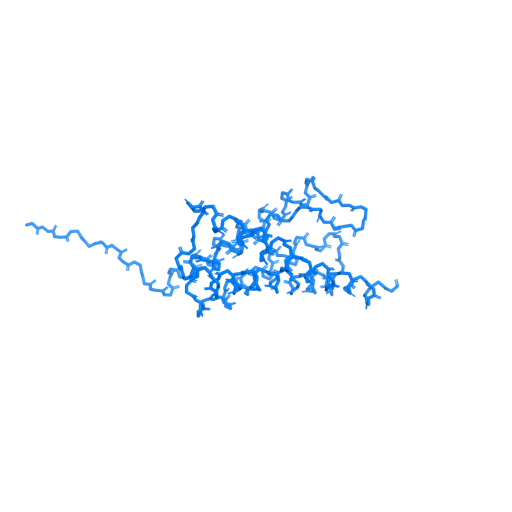4.473 -2.281 -2.467 1.00 98.62 99 GLU A C 1
ATOM 758 O O . GLU A 1 99 ? -5.391 -2.717 -1.769 1.00 98.62 99 GLU A O 1
ATOM 763 N N . THR A 1 100 ? -3.568 -1.435 -1.986 1.00 98.56 100 THR A N 1
ATOM 764 C CA . THR A 1 100 ? -3.473 -1.093 -0.565 1.00 98.56 100 THR A CA 1
ATOM 765 C C . THR A 1 100 ? -4.635 -0.218 -0.102 1.00 98.56 100 THR A C 1
ATOM 767 O O . THR A 1 100 ? 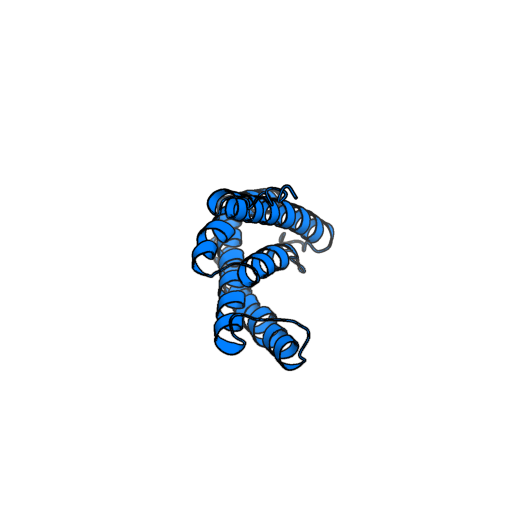-5.154 -0.426 0.998 1.00 98.56 100 THR A O 1
ATOM 770 N N . VAL A 1 101 ? -5.103 0.719 -0.934 1.00 98.69 101 VAL A N 1
ATOM 771 C CA . VAL A 1 101 ? -6.292 1.536 -0.647 1.00 98.69 101 VAL A CA 1
ATOM 772 C C . VAL A 1 101 ? -7.553 0.678 -0.644 1.00 98.69 101 VAL A C 1
ATOM 774 O O . VAL A 1 101 ? -8.379 0.823 0.262 1.00 98.69 101 VAL A O 1
ATOM 777 N N . LEU A 1 102 ? -7.695 -0.246 -1.599 1.00 98.75 102 LEU A N 1
ATOM 778 C CA . LEU A 1 102 ? -8.814 -1.185 -1.646 1.00 98.75 102 LEU A CA 1
ATOM 779 C C . LEU A 1 102 ? -8.818 -2.089 -0.407 1.00 98.75 102 LEU A C 1
ATOM 781 O O . LEU A 1 102 ? -9.835 -2.178 0.281 1.00 98.75 102 LEU A O 1
ATOM 785 N N . ALA A 1 103 ? -7.676 -2.692 -0.068 1.00 98.50 103 ALA A N 1
ATOM 786 C CA . ALA A 1 103 ? -7.514 -3.519 1.124 1.00 98.50 103 ALA A CA 1
ATOM 787 C C . ALA A 1 103 ? -7.874 -2.748 2.404 1.00 98.50 103 ALA A C 1
ATOM 789 O O . ALA A 1 103 ? -8.701 -3.202 3.200 1.00 98.50 103 ALA A O 1
ATOM 790 N N . ALA A 1 104 ? -7.303 -1.554 2.594 1.00 98.12 104 ALA A N 1
ATOM 791 C CA . ALA A 1 104 ? -7.576 -0.715 3.757 1.00 98.12 104 ALA A CA 1
ATOM 792 C C . ALA A 1 104 ? -9.055 -0.308 3.831 1.00 98.12 104 ALA A C 1
ATOM 794 O O . ALA A 1 104 ? -9.650 -0.315 4.912 1.00 98.12 104 ALA A O 1
ATOM 795 N N . GLY A 1 105 ? -9.653 0.044 2.689 1.00 98.25 105 GLY A N 1
ATOM 796 C CA . GLY A 1 105 ? -11.054 0.432 2.568 1.00 98.25 105 GLY A CA 1
ATOM 797 C C . GLY A 1 105 ? -11.988 -0.706 2.961 1.00 98.25 105 GLY A C 1
ATOM 798 O O . GLY A 1 105 ? -12.812 -0.534 3.858 1.00 98.25 105 GLY A O 1
ATOM 799 N N . LEU A 1 106 ? -11.810 -1.887 2.365 1.00 98.25 106 LEU A N 1
ATOM 800 C CA . LEU A 1 106 ? -12.604 -3.079 2.670 1.00 98.25 106 LEU A CA 1
ATOM 801 C C . LEU A 1 106 ? -12.474 -3.488 4.140 1.00 98.25 106 LEU A C 1
ATOM 803 O O . LEU A 1 106 ? -13.480 -3.750 4.803 1.00 98.25 106 LEU A O 1
ATOM 807 N N . LEU A 1 107 ? -11.254 -3.486 4.685 1.00 97.56 107 LEU A N 1
ATOM 808 C CA . LEU A 1 107 ? -11.031 -3.808 6.093 1.00 97.56 107 LEU A CA 1
ATOM 809 C C . LEU A 1 107 ? -11.728 -2.812 7.016 1.00 97.56 107 LEU A C 1
ATOM 811 O O . LEU A 1 107 ? -12.389 -3.228 7.964 1.00 97.56 107 LEU A O 1
ATOM 815 N N . ARG A 1 108 ? -11.654 -1.510 6.730 1.00 95.88 108 ARG A N 1
ATOM 816 C CA . ARG A 1 108 ? -12.364 -0.503 7.530 1.00 95.88 108 ARG A CA 1
ATOM 817 C C . ARG A 1 108 ? -13.875 -0.611 7.415 1.00 95.88 108 ARG A C 1
ATOM 819 O O . ARG A 1 108 ? -14.556 -0.441 8.422 1.00 95.88 108 ARG A O 1
ATOM 826 N N . LEU A 1 109 ? -14.390 -0.913 6.226 1.00 96.44 109 LEU A N 1
ATOM 827 C CA . LEU A 1 109 ? -15.822 -1.083 5.987 1.00 96.44 109 LEU A CA 1
ATOM 828 C C . LEU A 1 109 ? -16.395 -2.272 6.775 1.00 96.44 109 LEU A C 1
ATOM 830 O O . LEU A 1 109 ? -17.475 -2.156 7.345 1.00 96.44 109 LEU A O 1
ATOM 834 N N . VAL A 1 110 ? -15.672 -3.396 6.849 1.00 95.81 110 VAL A N 1
ATOM 835 C CA . VAL A 1 110 ? -16.189 -4.652 7.436 1.00 95.81 110 VAL A CA 1
ATOM 836 C C . VAL A 1 110 ? -15.764 -4.865 8.898 1.00 95.81 110 VAL A C 1
ATOM 838 O O . VAL A 1 110 ? -16.514 -5.432 9.705 1.00 95.81 110 VAL A O 1
ATOM 841 N N . ALA A 1 111 ? -14.551 -4.443 9.261 1.00 92.19 111 ALA A N 1
ATOM 842 C CA . ALA A 1 111 ? -13.985 -4.615 10.601 1.00 92.19 111 ALA A CA 1
ATOM 843 C C . ALA A 1 111 ? -14.035 -3.340 11.461 1.00 92.19 111 ALA A C 1
ATOM 845 O O . ALA A 1 111 ? -13.844 -3.432 12.675 1.00 92.19 111 ALA A O 1
ATOM 846 N N . GLY A 1 112 ? -14.324 -2.179 10.865 1.00 90.69 112 GLY A N 1
ATOM 847 C CA . GLY A 1 112 ? -14.354 -0.884 11.542 1.00 90.69 112 GLY A CA 1
ATOM 848 C C . GLY A 1 112 ? -12.995 -0.176 11.585 1.00 90.69 112 GLY A C 1
ATOM 849 O O . GLY A 1 112 ? -11.978 -0.658 11.086 1.00 90.69 112 GLY A O 1
ATOM 850 N N . THR A 1 113 ? -12.970 1.008 12.200 1.00 86.38 113 THR A N 1
ATOM 851 C CA . THR A 1 113 ? -11.780 1.876 12.272 1.00 86.38 113 THR A CA 1
ATOM 852 C C . THR A 1 113 ? -10.714 1.397 13.259 1.00 86.38 113 THR A C 1
ATOM 854 O O . THR A 1 113 ? -9.565 1.815 13.148 1.00 86.38 113 THR A O 1
ATOM 857 N N . SER A 1 114 ? -11.058 0.508 14.193 1.00 83.88 114 SER A N 1
ATOM 858 C CA . SER A 1 114 ? -10.162 -0.063 15.209 1.00 83.88 114 SER A CA 1
ATOM 859 C C . SER A 1 114 ? -9.657 -1.465 14.833 1.00 83.88 114 SER A C 1
ATOM 861 O O . SER A 1 114 ? -9.609 -2.374 15.666 1.00 83.88 114 SER A O 1
ATOM 863 N N . PHE A 1 115 ? -9.289 -1.656 13.561 1.00 86.31 115 PHE A N 1
ATOM 864 C CA . PHE A 1 115 ? -8.740 -2.921 13.073 1.00 86.31 115 PHE A CA 1
ATOM 865 C C . PHE A 1 115 ? -7.489 -3.334 13.871 1.00 86.31 115 PHE A C 1
ATOM 867 O O . PHE A 1 115 ? -6.575 -2.542 14.086 1.00 86.31 115 PHE A O 1
ATOM 874 N N . SER A 1 116 ? -7.449 -4.593 14.310 1.00 89.19 116 SER A N 1
ATOM 875 C CA . SER A 1 116 ? -6.342 -5.157 15.088 1.00 89.19 116 SER A CA 1
ATOM 876 C C . SER A 1 116 ? -6.263 -6.668 14.902 1.00 89.19 116 SER A C 1
ATOM 878 O O . SER A 1 116 ? -7.293 -7.339 14.844 1.00 89.19 116 SER A O 1
ATOM 880 N N . PHE A 1 117 ? -5.053 -7.223 14.877 1.00 90.75 117 PHE A N 1
ATOM 881 C CA . PHE A 1 117 ? -4.823 -8.663 14.732 1.00 90.75 117 PHE A CA 1
ATOM 882 C C . PHE A 1 117 ? -5.043 -9.478 16.023 1.00 90.75 117 PHE A C 1
ATOM 884 O O . PHE A 1 117 ? -4.815 -10.681 16.030 1.00 90.75 117 PHE A O 1
ATOM 891 N N . THR A 1 118 ? -5.543 -8.874 17.108 1.00 93.12 118 THR A N 1
ATOM 892 C CA . THR A 1 118 ? -5.840 -9.587 18.371 1.00 93.12 118 THR A CA 1
ATOM 893 C C . THR A 1 118 ? -7.071 -10.496 18.314 1.00 93.12 118 THR A C 1
ATOM 895 O O . THR A 1 118 ? -7.347 -11.224 19.265 1.00 93.12 118 THR A O 1
ATOM 898 N N . ARG A 1 119 ? -7.840 -10.463 17.219 1.00 92.19 119 ARG A N 1
ATOM 899 C CA . ARG A 1 119 ? -9.057 -11.267 17.036 1.00 92.19 119 ARG A CA 1
ATOM 900 C C . ARG A 1 119 ? -8.932 -12.139 15.795 1.00 92.19 119 ARG A C 1
ATOM 902 O O . ARG A 1 119 ? -8.671 -11.617 14.713 1.00 92.19 119 ARG A O 1
ATOM 909 N N . LEU A 1 120 ? -9.257 -13.429 15.921 1.00 94.94 120 LEU A N 1
ATOM 910 C CA . LEU A 1 120 ? -9.245 -14.375 14.796 1.00 94.94 120 LEU A CA 1
ATOM 911 C C . LEU A 1 120 ? -10.115 -13.898 13.622 1.00 94.94 120 LEU A C 1
ATOM 913 O O . LEU A 1 120 ? -9.707 -14.007 12.471 1.00 94.94 120 LEU A O 1
ATOM 917 N N . ARG A 1 121 ? -11.268 -13.275 13.908 1.00 94.88 121 ARG A N 1
ATOM 918 C CA . ARG A 1 121 ? -12.119 -12.640 12.886 1.00 94.88 121 ARG A CA 1
ATOM 919 C C . ARG A 1 121 ? -11.343 -11.637 12.028 1.00 94.88 121 ARG A C 1
ATOM 921 O O . ARG A 1 121 ? -11.502 -11.638 10.818 1.00 94.88 121 ARG A O 1
ATOM 928 N N . ASN A 1 122 ? -10.516 -10.787 12.633 1.00 94.81 122 ASN A N 1
ATOM 929 C CA . ASN A 1 122 ? -9.774 -9.760 11.902 1.00 94.81 122 ASN A CA 1
ATOM 930 C C . ASN A 1 122 ? -8.629 -10.365 11.081 1.00 94.81 122 ASN A C 1
ATOM 932 O O . ASN A 1 122 ? -8.368 -9.891 9.982 1.00 94.81 122 ASN A O 1
ATOM 936 N N . VAL A 1 123 ? -8.003 -11.439 11.572 1.00 96.25 123 VAL A N 1
ATOM 937 C CA . VAL A 1 123 ? -7.023 -12.224 10.802 1.00 96.25 123 VAL A CA 1
ATOM 938 C C . VAL A 1 123 ? -7.688 -12.852 9.572 1.00 96.25 123 VAL A C 1
ATOM 940 O O . VAL A 1 123 ? -7.184 -12.708 8.462 1.00 96.25 123 VAL A O 1
ATOM 943 N N . ALA A 1 124 ? -8.856 -13.479 9.745 1.00 97.44 124 ALA A N 1
ATOM 944 C CA . ALA A 1 124 ? -9.614 -14.067 8.641 1.00 97.44 124 ALA A CA 1
ATOM 945 C C . ALA A 1 124 ? -10.069 -13.006 7.622 1.00 97.44 124 ALA A C 1
ATOM 947 O O . ALA A 1 124 ? -9.928 -13.204 6.417 1.00 97.44 124 ALA A O 1
ATOM 948 N N . LEU A 1 125 ? -10.560 -11.854 8.095 1.00 97.06 125 LEU A N 1
ATOM 949 C CA . LEU A 1 125 ? -10.927 -10.729 7.232 1.00 97.06 125 LEU A CA 1
ATOM 950 C C . LEU A 1 125 ? -9.721 -10.156 6.484 1.00 97.06 125 LEU A C 1
ATOM 952 O O . LEU A 1 125 ? -9.865 -9.802 5.321 1.00 97.06 125 LEU A O 1
ATOM 956 N N . PHE A 1 126 ? -8.545 -10.082 7.108 1.00 97.31 126 PHE A N 1
ATOM 957 C CA . PHE A 1 126 ? -7.316 -9.673 6.426 1.00 97.31 126 PHE A CA 1
ATOM 958 C C . PHE A 1 126 ? -6.949 -10.637 5.299 1.00 97.31 126 PHE A C 1
ATOM 960 O O . PHE A 1 126 ? -6.735 -10.197 4.171 1.00 97.31 126 PHE A O 1
ATOM 967 N N . GLY A 1 127 ? -6.949 -11.943 5.580 1.00 97.38 127 GLY A N 1
ATOM 968 C CA . GLY A 1 127 ? -6.697 -12.963 4.564 1.00 97.38 127 GLY A CA 1
ATOM 969 C C . GLY A 1 127 ? -7.676 -12.860 3.393 1.00 97.38 127 GLY A C 1
ATOM 970 O O . GLY A 1 127 ? -7.264 -12.824 2.241 1.00 97.38 127 GLY A O 1
ATOM 971 N N . LEU A 1 128 ? -8.974 -12.725 3.669 1.00 98.25 128 LEU A N 1
ATOM 972 C CA . LEU A 1 128 ? -9.976 -12.630 2.610 1.00 98.25 128 LEU A CA 1
ATOM 973 C C . LEU A 1 128 ? -9.906 -11.300 1.839 1.00 98.25 128 LEU A C 1
ATOM 975 O O . LEU A 1 128 ? -9.860 -11.292 0.615 1.00 98.25 128 LEU A O 1
ATOM 979 N N . LEU A 1 129 ? -9.925 -10.163 2.531 1.00 98.25 129 LEU A N 1
ATOM 980 C CA . LEU A 1 129 ? -10.122 -8.859 1.891 1.00 98.25 129 LEU A CA 1
ATOM 981 C C . LEU A 1 129 ? -8.827 -8.268 1.332 1.00 98.25 129 LEU A C 1
ATOM 983 O O . LEU A 1 129 ? -8.846 -7.715 0.237 1.00 98.25 129 LEU A O 1
ATOM 987 N N . ALA A 1 130 ? -7.713 -8.376 2.059 1.00 97.06 130 ALA A N 1
ATOM 988 C CA . ALA A 1 130 ? -6.436 -7.831 1.605 1.00 97.06 130 ALA A CA 1
ATOM 989 C C . ALA A 1 130 ? -5.704 -8.819 0.688 1.00 97.06 130 ALA A C 1
ATOM 991 O O . ALA A 1 130 ? -5.324 -8.457 -0.420 1.00 97.06 130 ALA A O 1
ATOM 992 N N . VAL A 1 131 ? -5.546 -10.073 1.125 1.00 95.75 131 VAL A N 1
ATOM 993 C CA . VAL A 1 131 ? -4.703 -11.049 0.410 1.00 95.75 131 VAL A CA 1
ATOM 994 C C . VAL A 1 131 ? -5.423 -11.693 -0.776 1.00 95.75 131 VAL A C 1
ATOM 996 O O . VAL A 1 131 ? -4.794 -11.928 -1.797 1.00 95.75 131 VAL A O 1
ATOM 999 N N . VAL A 1 132 ? -6.727 -11.974 -0.682 1.00 97.31 132 VAL A N 1
ATOM 1000 C CA . VAL A 1 132 ? -7.465 -12.579 -1.807 1.00 97.31 132 VAL A CA 1
ATOM 1001 C C . VAL A 1 132 ? -8.099 -11.512 -2.695 1.00 97.31 132 VAL A C 1
ATOM 1003 O O . VAL A 1 132 ? -7.798 -11.447 -3.883 1.00 97.31 132 VAL A O 1
ATOM 1006 N N . VAL A 1 133 ? -8.975 -10.668 -2.144 1.00 98.38 133 VAL A N 1
ATOM 1007 C CA . VAL A 1 133 ? -9.763 -9.727 -2.960 1.00 98.38 133 VAL A CA 1
ATOM 1008 C C . VAL A 1 133 ? -8.901 -8.596 -3.520 1.00 98.38 133 VAL A C 1
ATOM 1010 O O . VAL A 1 133 ? -8.884 -8.397 -4.733 1.00 98.38 133 VAL A O 1
ATOM 1013 N N . ALA A 1 134 ? -8.195 -7.850 -2.665 1.00 98.25 134 ALA A N 1
ATOM 1014 C CA . ALA A 1 134 ? -7.442 -6.685 -3.120 1.00 98.25 134 ALA A CA 1
ATOM 1015 C C . ALA A 1 134 ? -6.224 -7.073 -3.968 1.00 98.25 134 ALA A C 1
ATOM 1017 O O . ALA A 1 134 ? -6.104 -6.583 -5.090 1.00 98.25 134 ALA A O 1
ATOM 1018 N N . ALA A 1 135 ? -5.381 -7.995 -3.487 1.00 96.81 135 ALA A N 1
ATOM 1019 C CA . ALA A 1 135 ? -4.228 -8.458 -4.261 1.00 96.81 135 ALA A CA 1
ATOM 1020 C C . ALA A 1 135 ? -4.645 -9.198 -5.544 1.00 96.81 135 ALA A C 1
ATOM 1022 O O . ALA A 1 135 ? -4.012 -9.027 -6.578 1.00 96.81 135 ALA A O 1
ATOM 1023 N N . GLY A 1 136 ? -5.751 -9.954 -5.532 1.00 97.25 136 GLY A N 1
ATOM 1024 C CA . GLY A 1 136 ? -6.287 -10.582 -6.744 1.00 97.25 136 GLY A CA 1
ATOM 1025 C C . GLY A 1 136 ? -6.723 -9.558 -7.797 1.00 97.25 136 GLY A C 1
ATOM 1026 O O . GLY A 1 136 ? -6.386 -9.695 -8.972 1.00 97.25 136 GLY A O 1
ATOM 1027 N N . ALA A 1 137 ? -7.421 -8.495 -7.387 1.00 98.25 137 ALA A N 1
ATOM 1028 C CA . ALA A 1 137 ? -7.787 -7.405 -8.289 1.00 98.25 137 ALA A CA 1
ATOM 1029 C C . ALA A 1 137 ? -6.552 -6.655 -8.819 1.00 98.25 137 ALA A C 1
ATOM 1031 O O . ALA A 1 137 ? -6.476 -6.356 -10.010 1.00 98.25 137 ALA A O 1
ATOM 1032 N N . ALA A 1 138 ? -5.570 -6.390 -7.956 1.00 97.38 138 ALA A N 1
ATOM 1033 C CA . ALA A 1 138 ? -4.320 -5.745 -8.339 1.00 97.38 138 ALA A CA 1
ATOM 1034 C C . ALA A 1 138 ? -3.495 -6.602 -9.308 1.00 97.38 138 ALA A C 1
ATOM 1036 O O . ALA A 1 138 ? -2.996 -6.082 -10.301 1.00 97.38 138 ALA A O 1
ATOM 1037 N N . ALA A 1 139 ? -3.439 -7.920 -9.102 1.00 94.81 139 ALA A N 1
ATOM 1038 C CA . ALA A 1 139 ? -2.771 -8.850 -10.005 1.00 94.81 139 ALA A CA 1
ATOM 1039 C C . ALA A 1 139 ? -3.382 -8.829 -11.416 1.00 94.81 139 ALA A C 1
ATOM 1041 O O . ALA A 1 139 ? -2.644 -8.832 -12.399 1.00 94.81 139 ALA A O 1
ATOM 1042 N N . LEU A 1 140 ? -4.714 -8.736 -11.539 1.00 96.56 140 LEU A N 1
ATOM 1043 C CA . LEU A 1 140 ? -5.378 -8.582 -12.841 1.00 96.56 140 LEU A CA 1
ATOM 1044 C C . LEU A 1 140 ? -4.995 -7.264 -13.531 1.00 96.56 140 LEU A C 1
ATOM 1046 O O . LEU A 1 140 ? -4.750 -7.250 -14.737 1.00 96.56 140 LEU A O 1
ATOM 1050 N N . LEU A 1 141 ? -4.910 -6.16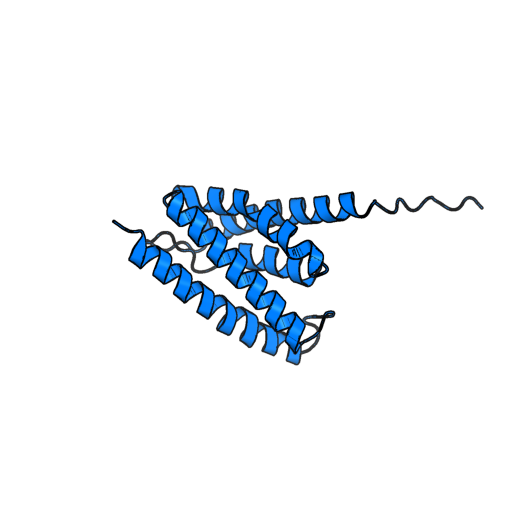3 -12.777 1.00 96.81 141 LEU A N 1
ATOM 1051 C CA . LEU A 1 141 ? -4.453 -4.880 -13.318 1.00 96.81 141 LEU A CA 1
ATOM 1052 C C . LEU A 1 141 ? -2.978 -4.937 -13.730 1.00 96.81 141 LEU A C 1
ATOM 1054 O O . LEU A 1 141 ? -2.638 -4.474 -14.815 1.00 96.81 141 LEU A O 1
ATOM 1058 N N . GLY A 1 142 ? -2.122 -5.545 -12.906 1.00 94.56 142 GLY A N 1
ATOM 1059 C CA . GLY A 1 142 ? -0.706 -5.756 -13.197 1.00 94.56 142 GLY A CA 1
ATOM 1060 C C . GLY A 1 142 ? -0.491 -6.604 -14.453 1.00 94.56 142 GLY A C 1
ATOM 1061 O O . GLY A 1 142 ? 0.314 -6.238 -15.304 1.00 94.56 142 GLY A O 1
ATOM 1062 N N . ALA A 1 143 ? -1.275 -7.670 -14.640 1.00 93.88 143 ALA A N 1
ATOM 1063 C CA . ALA A 1 143 ? -1.278 -8.438 -15.886 1.00 93.88 143 ALA A CA 1
ATOM 1064 C C . ALA A 1 143 ? -1.668 -7.566 -17.093 1.00 93.88 143 ALA A C 1
ATOM 1066 O O . ALA A 1 143 ? -1.051 -7.659 -18.153 1.00 93.88 143 ALA A O 1
ATOM 1067 N N . GLY A 1 144 ? -2.642 -6.666 -16.923 1.00 95.00 144 GLY A N 1
ATOM 1068 C CA . GLY A 1 144 ? -2.995 -5.663 -17.928 1.00 95.00 144 GLY A CA 1
ATOM 1069 C C . GLY A 1 144 ? -1.842 -4.712 -18.265 1.00 95.00 144 GLY A C 1
ATOM 1070 O O . GLY A 1 144 ? -1.652 -4.390 -19.437 1.00 95.00 144 GLY A O 1
ATOM 1071 N N . VAL A 1 145 ? -1.037 -4.301 -17.276 1.00 94.81 145 VAL A N 1
ATOM 1072 C CA . VAL A 1 145 ? 0.164 -3.484 -17.527 1.00 94.81 145 VAL A CA 1
ATOM 1073 C C . VAL A 1 145 ? 1.088 -4.203 -18.501 1.00 94.81 145 VAL A C 1
ATOM 1075 O O . VAL A 1 145 ? 1.454 -3.599 -19.501 1.00 94.81 145 VAL A O 1
ATOM 1078 N N . TYR A 1 146 ? 1.396 -5.484 -18.291 1.00 88.56 146 TYR A N 1
ATOM 1079 C CA . TYR A 1 146 ? 2.188 -6.253 -19.258 1.00 88.56 146 TYR A CA 1
ATOM 1080 C C . TYR A 1 146 ? 1.525 -6.288 -20.629 1.00 88.56 146 TYR A C 1
ATOM 1082 O O . TYR A 1 146 ? 2.074 -5.752 -21.585 1.00 88.56 146 TYR A O 1
ATOM 1090 N N . MET A 1 147 ? 0.304 -6.821 -20.703 1.00 90.50 147 MET A N 1
ATOM 1091 C CA . MET A 1 147 ? -0.386 -7.080 -21.969 1.00 90.50 147 MET A CA 1
ATOM 1092 C C . MET A 1 147 ? -0.522 -5.855 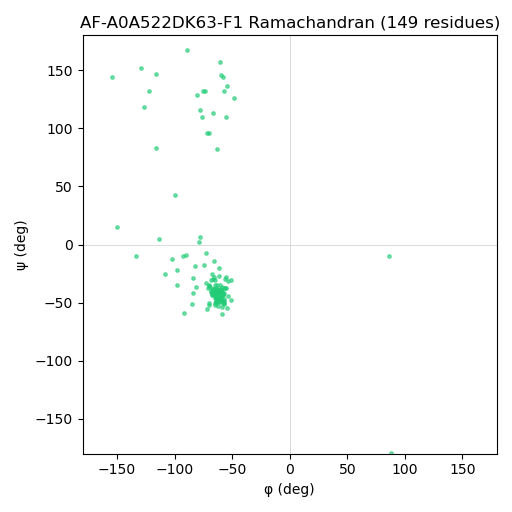-22.885 1.00 90.50 147 MET A C 1
ATOM 1094 O O . MET A 1 147 ? -0.602 -6.022 -24.098 1.00 90.50 147 MET A O 1
ATOM 1098 N N . PHE A 1 148 ? -0.571 -4.639 -22.331 1.00 90.25 148 PHE A N 1
ATOM 1099 C CA . PHE A 1 148 ? -0.791 -3.408 -23.099 1.00 90.25 148 PHE A CA 1
ATOM 1100 C C . PHE A 1 148 ? 0.412 -2.454 -23.131 1.00 90.25 148 PHE A C 1
ATOM 1102 O O . PHE A 1 148 ? 0.282 -1.331 -23.630 1.00 90.25 148 PHE A O 1
ATOM 1109 N N . THR A 1 149 ? 1.561 -2.838 -22.563 1.00 89.31 149 THR A N 1
ATOM 1110 C C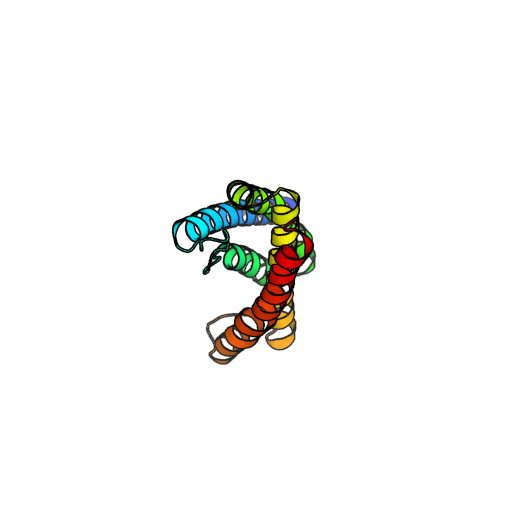A . THR A 1 149 ? 2.756 -1.971 -22.551 1.00 89.31 149 THR A CA 1
ATOM 1111 C C . THR A 1 149 ? 4.065 -2.643 -22.942 1.00 89.31 149 THR A C 1
ATOM 1113 O O . THR A 1 149 ? 5.036 -1.918 -23.145 1.00 89.31 149 THR A O 1
ATOM 1116 N N . THR A 1 150 ? 4.112 -3.970 -23.078 1.00 73.56 150 THR A N 1
ATOM 1117 C CA . THR A 1 150 ? 5.174 -4.624 -23.853 1.00 73.56 150 THR A CA 1
ATOM 1118 C C . THR A 1 150 ? 4.887 -4.440 -25.340 1.00 73.56 150 THR A C 1
ATOM 1120 O O . THR A 1 150 ? 3.915 -5.007 -25.840 1.00 73.56 150 THR A O 1
ATOM 1123 N N . ASP A 1 151 ? 5.708 -3.623 -26.001 1.00 60.19 151 ASP A N 1
ATOM 1124 C CA . ASP A 1 151 ? 5.823 -3.577 -27.465 1.00 60.19 151 ASP A CA 1
ATOM 1125 C C . ASP A 1 151 ? 6.599 -4.801 -27.988 1.00 60.19 151 ASP A C 1
ATOM 1127 O O . ASP A 1 151 ? 7.523 -5.265 -27.274 1.00 60.19 151 ASP A O 1
#

pLDDT: mean 91.73, std 11.02, range [41.53, 98.75]

Foldseek 3Di:
DDDDPPCPDDPVVVLVVLLVCLQVVLLVQLVVQQVPAQDPQRDRPDRCSLVSLLVSLLVDPVVSNVSNLVSNLVSQLVSRVVRDDSQLSNQLSVLSSQLSCQLSVQLCVPVNSPQDPPDPVSVVSSCPRRVPPSVVVSVVSNVVSVVPPDD

Solvent-accessible surface area (backbone atoms only — not comparable to full-atom values): 8150 Å² total; per-residue (Å²): 134,82,79,78,80,75,83,74,73,53,69,74,58,51,53,51,48,52,26,51,51,40,21,53,51,22,34,54,28,38,54,51,17,52,75,72,33,53,45,98,85,52,52,47,81,44,63,54,23,48,55,41,51,28,49,52,46,59,76,41,63,76,91,51,39,65,57,48,56,58,41,34,44,63,39,45,29,65,64,31,49,87,67,35,54,72,69,52,16,53,50,50,40,52,35,50,46,48,21,28,52,46,18,39,48,52,43,36,74,77,64,34,82,80,69,52,78,92,38,72,69,45,46,54,47,42,49,48,40,34,61,46,51,17,43,48,55,27,50,55,51,50,52,47,49,50,75,75,64,67,128